Protein AF-A0A971NQH5-F1 (afdb_monomer)

Secondary structure (DSSP, 8-state):
--GGGS-S------HHHHHTSS-EEEEE-SGGGHHHHHHHHHSPSBTTBGGGGGGG-TTEEEEE---

Foldseek 3Di:
DDPVPDDPDDDDDDLVRQLPDQAAEAEDEDPVCVVLVCCLDPNDCDPVNVSVCQVVRPRYDYDYDPD

Structure (mmCIF, N/CA/C/O backbone):
data_AF-A0A971NQH5-F1
#
_entry.id   AF-A0A971NQH5-F1
#
loop_
_atom_site.group_PDB
_atom_site.id
_atom_site.type_symbol
_atom_site.label_atom_id
_atom_site.label_alt_id
_atom_site.label_comp_id
_atom_site.label_asym_id
_atom_site.label_entity_id
_atom_site.label_seq_id
_atom_site.pdbx_PDB_ins_code
_atom_site.Cartn_x
_atom_site.Cartn_y
_atom_site.Cartn_z
_atom_site.occupancy
_atom_site.B_iso_or_equiv
_atom_site.auth_seq_id
_atom_site.auth_comp_id
_atom_site.auth_asym_id
_atom_site.auth_atom_id
_atom_site.pdbx_PDB_model_num
ATOM 1 N N . MET A 1 1 ? -3.551 0.076 24.643 1.00 58.69 1 MET A N 1
ATOM 2 C CA . MET A 1 1 ? -2.702 -0.919 23.953 1.00 58.69 1 MET A CA 1
ATOM 3 C C . MET A 1 1 ? -1.271 -0.443 24.121 1.00 58.69 1 MET A C 1
ATOM 5 O O . MET A 1 1 ? -1.036 0.718 23.808 1.00 58.69 1 MET A O 1
ATOM 9 N N . ASN A 1 2 ? -0.383 -1.246 24.713 1.00 82.06 2 ASN A N 1
ATOM 10 C CA . ASN A 1 2 ? 1.021 -0.862 24.882 1.00 82.06 2 ASN A CA 1
ATOM 11 C C . ASN A 1 2 ? 1.826 -1.330 23.661 1.00 82.06 2 ASN A C 1
ATOM 13 O O . ASN A 1 2 ? 1.601 -2.442 23.185 1.00 82.06 2 ASN A O 1
ATOM 17 N N . LEU A 1 3 ? 2.726 -0.488 23.153 1.00 81.50 3 LEU A N 1
ATOM 18 C CA . LEU A 1 3 ? 3.551 -0.803 21.981 1.00 81.50 3 LEU A CA 1
ATOM 19 C C . LEU A 1 3 ? 4.543 -1.936 22.281 1.00 81.50 3 LEU A C 1
ATOM 21 O O . LEU A 1 3 ? 4.816 -2.743 21.399 1.00 81.50 3 LEU A O 1
ATOM 25 N N . ASP A 1 4 ? 4.974 -2.070 23.538 1.00 89.81 4 ASP A N 1
ATOM 26 C CA . ASP A 1 4 ? 5.973 -3.062 23.970 1.00 89.81 4 ASP A CA 1
ATOM 27 C C . ASP A 1 4 ? 5.502 -4.525 23.870 1.00 89.81 4 ASP A C 1
ATOM 29 O O . ASP A 1 4 ? 6.287 -5.449 24.053 1.00 89.81 4 ASP A O 1
ATOM 33 N N . GLN A 1 5 ? 4.211 -4.757 23.618 1.00 92.44 5 GLN A N 1
ATOM 34 C CA . GLN A 1 5 ? 3.646 -6.103 23.464 1.00 92.44 5 GLN A CA 1
ATOM 35 C C . GLN A 1 5 ? 3.622 -6.582 22.007 1.00 92.44 5 GLN A C 1
ATOM 37 O O . GLN A 1 5 ? 3.295 -7.741 21.751 1.00 92.44 5 GLN A O 1
ATOM 42 N N . ALA A 1 6 ? 3.912 -5.703 21.047 1.00 91.44 6 ALA A N 1
ATOM 43 C CA . ALA A 1 6 ? 3.951 -6.076 19.642 1.00 91.44 6 ALA A CA 1
ATOM 44 C C . ALA A 1 6 ? 5.286 -6.768 19.298 1.00 91.44 6 ALA A C 1
ATOM 46 O O . ALA A 1 6 ? 6.330 -6.362 19.809 1.00 91.44 6 ALA A O 1
ATOM 47 N N . PRO A 1 7 ? 5.289 -7.782 18.411 1.00 92.75 7 PRO A N 1
ATOM 48 C CA . PRO A 1 7 ? 6.525 -8.314 17.843 1.00 92.75 7 PRO A CA 1
ATOM 49 C C . PRO A 1 7 ? 7.332 -7.218 17.135 1.00 92.75 7 PRO A C 1
ATOM 51 O O . PRO A 1 7 ? 6.757 -6.383 16.436 1.00 92.75 7 PRO A O 1
ATOM 54 N N . VAL A 1 8 ? 8.658 -7.244 17.295 1.00 94.06 8 VAL A N 1
ATOM 55 C CA . VAL A 1 8 ? 9.564 -6.266 16.661 1.00 94.06 8 VAL A CA 1
ATOM 56 C C . VAL A 1 8 ? 9.840 -6.574 15.189 1.00 94.06 8 VAL A C 1
ATOM 58 O O . VAL A 1 8 ? 10.144 -5.663 14.424 1.00 94.06 8 VAL A O 1
ATOM 61 N N . ASP A 1 9 ? 9.665 -7.833 14.785 1.00 95.50 9 ASP A N 1
ATOM 62 C CA . ASP A 1 9 ? 9.938 -8.310 13.433 1.00 95.50 9 ASP A CA 1
ATOM 63 C C . ASP A 1 9 ? 8.675 -8.841 12.752 1.00 95.50 9 ASP A C 1
ATOM 65 O O . ASP A 1 9 ? 7.789 -9.427 13.382 1.00 95.50 9 ASP A O 1
ATOM 69 N N . ALA A 1 10 ? 8.621 -8.675 11.431 1.00 95.25 10 ALA A N 1
ATOM 70 C CA . ALA A 1 10 ? 7.576 -9.231 10.585 1.00 95.25 10 ALA A CA 1
ATOM 71 C C . ALA A 1 10 ? 8.134 -9.634 9.216 1.00 95.25 10 ALA A C 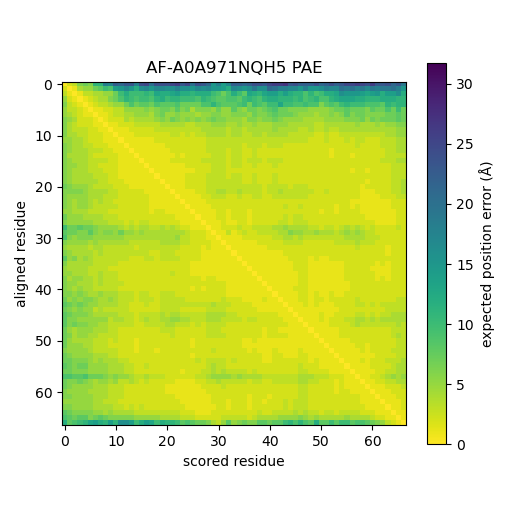1
ATOM 73 O O . ALA A 1 10 ? 8.937 -8.922 8.613 1.00 95.25 10 ALA A O 1
ATOM 74 N N . THR A 1 11 ? 7.653 -10.754 8.681 1.00 96.81 11 THR A N 1
ATOM 75 C CA . THR A 1 11 ? 7.857 -11.113 7.273 1.00 96.81 11 THR A CA 1
ATOM 76 C C . THR A 1 11 ? 6.732 -10.509 6.438 1.00 96.81 11 THR A C 1
ATOM 78 O O . THR A 1 11 ? 5.557 -10.691 6.752 1.00 96.81 11 THR A O 1
ATOM 81 N N . THR A 1 12 ? 7.077 -9.786 5.372 1.00 96.06 12 THR A N 1
ATOM 82 C CA . THR A 1 12 ? 6.112 -9.091 4.508 1.00 96.06 12 THR A CA 1
ATOM 83 C C . THR A 1 12 ? 6.413 -9.338 3.033 1.00 96.06 12 THR A C 1
ATOM 85 O O . THR A 1 12 ? 7.517 -9.744 2.667 1.00 96.06 12 THR A O 1
ATOM 88 N N . LEU A 1 13 ? 5.419 -9.102 2.174 1.00 97.62 13 LEU A N 1
ATOM 89 C CA . LEU A 1 13 ? 5.636 -9.065 0.731 1.00 97.62 13 LEU A CA 1
ATOM 90 C C . LEU A 1 13 ? 6.296 -7.745 0.334 1.00 97.62 13 LEU A C 1
ATOM 92 O O . LEU A 1 13 ? 5.937 -6.680 0.837 1.00 97.62 13 LEU A O 1
ATOM 96 N N . THR A 1 14 ? 7.205 -7.812 -0.635 1.00 96.06 14 THR A N 1
ATOM 97 C CA . THR A 1 14 ? 7.690 -6.616 -1.326 1.00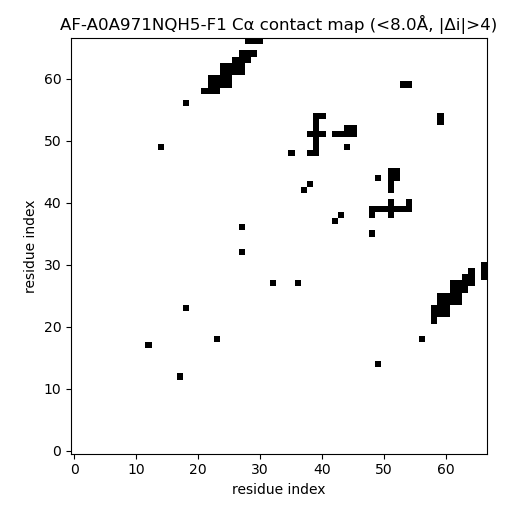 96.06 14 THR A CA 1
ATOM 98 C C . THR A 1 14 ? 6.599 -6.047 -2.235 1.00 96.06 14 THR A C 1
ATOM 100 O O . THR A 1 14 ? 5.662 -6.749 -2.623 1.00 96.06 14 THR A O 1
ATOM 103 N N . ILE A 1 15 ? 6.731 -4.778 -2.628 1.00 94.75 15 ILE A N 1
ATOM 104 C CA . ILE A 1 15 ? 5.776 -4.128 -3.538 1.00 94.75 15 ILE A CA 1
ATOM 105 C C . ILE A 1 15 ? 5.636 -4.882 -4.875 1.00 94.75 15 ILE A C 1
ATOM 107 O O . ILE A 1 15 ? 4.500 -5.174 -5.248 1.00 94.75 15 ILE A O 1
ATOM 111 N N . PRO A 1 16 ? 6.715 -5.297 -5.574 1.00 94.06 16 PRO A N 1
ATOM 112 C CA . PRO A 1 16 ? 6.567 -6.085 -6.799 1.00 94.06 16 PRO A CA 1
ATOM 113 C C . PRO A 1 16 ? 5.841 -7.419 -6.578 1.00 94.06 16 PRO A C 1
ATOM 115 O O . PRO A 1 16 ? 5.012 -7.806 -7.398 1.00 94.06 16 PRO A O 1
ATOM 118 N N . ALA A 1 17 ? 6.103 -8.102 -5.457 1.00 96.94 17 ALA A N 1
ATOM 119 C CA . ALA A 1 17 ? 5.429 -9.358 -5.131 1.00 96.94 17 ALA A CA 1
ATOM 120 C C . ALA A 1 17 ? 3.929 -9.155 -4.853 1.00 96.94 17 ALA A C 1
ATOM 122 O O . ALA A 1 17 ? 3.113 -9.961 -5.291 1.00 96.94 17 ALA A O 1
ATOM 123 N N . LEU A 1 18 ? 3.555 -8.063 -4.176 1.00 96.19 18 LEU A N 1
ATOM 124 C CA . LEU A 1 18 ? 2.157 -7.686 -3.953 1.00 96.19 18 LEU A CA 1
ATOM 125 C C . LEU A 1 18 ? 1.434 -7.380 -5.276 1.00 96.19 18 LEU A C 1
ATOM 127 O O . LEU A 1 18 ? 0.311 -7.837 -5.485 1.00 96.19 18 LEU A O 1
ATOM 131 N N . LEU A 1 19 ? 2.081 -6.627 -6.173 1.00 94.75 19 LEU A N 1
ATOM 132 C CA . LEU A 1 19 ? 1.503 -6.203 -7.454 1.00 94.75 19 LEU A CA 1
ATOM 133 C C . LEU A 1 19 ? 1.327 -7.349 -8.464 1.00 94.75 19 LEU A C 1
ATOM 135 O O . LEU A 1 19 ? 0.502 -7.237 -9.369 1.00 94.75 19 LEU A O 1
ATOM 139 N N . ALA A 1 20 ? 2.044 -8.462 -8.285 1.00 96.44 20 ALA A N 1
ATOM 140 C CA . ALA A 1 20 ? 1.934 -9.657 -9.123 1.00 96.44 20 ALA A CA 1
ATOM 141 C C . ALA A 1 20 ? 0.625 -10.450 -8.922 1.00 96.44 20 ALA A C 1
ATOM 143 O O . ALA A 1 20 ? 0.351 -11.392 -9.669 1.00 96.44 20 ALA A O 1
ATOM 144 N N . ALA A 1 21 ? -0.190 -10.107 -7.919 1.00 97.25 21 ALA A N 1
ATOM 145 C CA . ALA A 1 21 ? -1.479 -10.750 -7.698 1.00 97.25 21 ALA A CA 1
ATOM 146 C C . ALA A 1 21 ? -2.431 -10.540 -8.890 1.00 97.25 21 ALA A C 1
ATOM 148 O O . ALA A 1 21 ? -2.416 -9.506 -9.546 1.00 97.25 21 ALA A O 1
ATOM 149 N N . ARG A 1 22 ? -3.341 -11.486 -9.156 1.00 97.81 22 ARG A N 1
ATOM 150 C CA . ARG A 1 22 ? -4.348 -11.320 -10.226 1.00 97.81 22 ARG A CA 1
ATOM 151 C C . ARG A 1 22 ? -5.292 -10.139 -9.969 1.00 97.81 22 ARG A C 1
ATOM 153 O O . ARG A 1 22 ? -5.741 -9.492 -10.911 1.00 97.81 22 ARG A O 1
ATOM 160 N N . SER A 1 23 ? -5.619 -9.881 -8.707 1.00 97.50 23 SER A N 1
ATOM 161 C CA . SER A 1 23 ? -6.496 -8.789 -8.283 1.00 97.50 23 SER A CA 1
ATOM 162 C C . SER A 1 23 ? -6.107 -8.343 -6.881 1.00 97.50 23 SER A C 1
ATOM 164 O O . SER A 1 23 ? -5.785 -9.179 -6.036 1.00 97.50 23 SER A O 1
ATOM 166 N N . ILE A 1 24 ? -6.151 -7.036 -6.635 1.00 97.81 24 ILE A N 1
ATOM 167 C CA . ILE A 1 24 ? -5.776 -6.420 -5.362 1.00 97.81 24 ILE A CA 1
ATOM 168 C C . ILE A 1 24 ? -6.961 -5.596 -4.876 1.00 97.81 24 ILE A C 1
ATOM 170 O O . ILE A 1 24 ? -7.444 -4.713 -5.579 1.00 97.81 24 ILE A O 1
ATOM 174 N N . LEU A 1 25 ? -7.422 -5.880 -3.662 1.00 97.62 25 LEU A N 1
ATOM 175 C CA . LEU A 1 25 ? -8.509 -5.149 -3.025 1.00 97.62 25 LEU A CA 1
ATOM 176 C C . LEU A 1 25 ? -7.964 -4.392 -1.818 1.00 97.62 25 LEU A C 1
ATOM 178 O O . LEU A 1 25 ? -7.479 -4.999 -0.864 1.00 97.62 25 LEU A O 1
ATOM 182 N N . VAL A 1 26 ? -8.041 -3.066 -1.861 1.00 97.06 26 VAL A N 1
ATOM 183 C CA . VAL A 1 26 ? -7.479 -2.185 -0.835 1.00 97.06 26 VAL A CA 1
ATOM 184 C C . VAL A 1 26 ? -8.627 -1.529 -0.082 1.00 97.06 26 VAL A C 1
ATOM 186 O O . VAL A 1 26 ? -9.309 -0.662 -0.616 1.00 97.06 26 VAL A O 1
ATOM 189 N N . MET A 1 27 ? -8.860 -1.958 1.1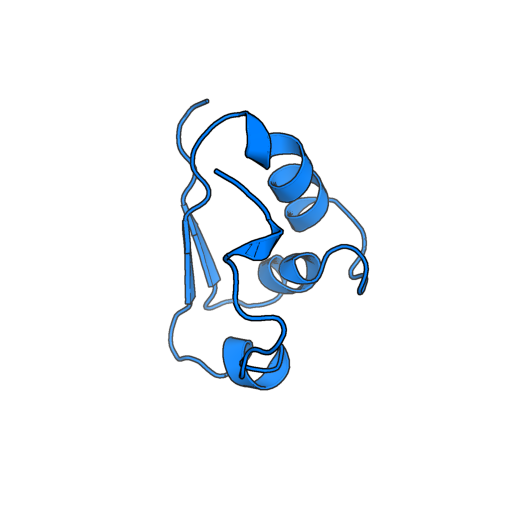58 1.00 97.12 27 MET A N 1
ATOM 190 C CA . MET A 1 27 ? -9.943 -1.441 2.000 1.00 97.12 27 MET A CA 1
ATOM 191 C C . MET A 1 27 ? -9.402 -0.424 3.000 1.00 97.12 27 MET A C 1
ATOM 193 O O . MET A 1 27 ? -8.554 -0.750 3.839 1.00 97.12 27 MET A O 1
ATOM 197 N N . VAL A 1 28 ? -9.901 0.809 2.941 1.00 96.44 28 VAL A N 1
ATOM 198 C CA . VAL A 1 28 ? -9.359 1.910 3.747 1.00 96.44 28 VAL A CA 1
ATOM 199 C C . VAL A 1 28 ? -10.478 2.665 4.467 1.00 96.44 28 VAL A C 1
ATOM 201 O O . VAL A 1 28 ? -10.832 3.759 4.050 1.00 96.44 28 VAL A O 1
ATOM 204 N N . PRO A 1 29 ? -11.030 2.103 5.560 1.00 95.25 29 PRO A N 1
ATOM 205 C CA . PRO A 1 29 ? -12.140 2.728 6.263 1.00 95.25 29 PRO A CA 1
ATOM 206 C C . PRO A 1 29 ? -11.684 3.815 7.245 1.00 95.25 29 PRO A C 1
ATOM 208 O O . PRO A 1 29 ? -10.647 3.682 7.924 1.00 95.25 29 PRO A O 1
ATOM 211 N N . LYS A 1 30 ? -12.583 4.777 7.439 1.00 95.69 30 LYS A N 1
ATOM 212 C CA . LYS A 1 30 ? -12.584 5.887 8.389 1.00 95.69 30 LYS A CA 1
ATOM 213 C C . LYS A 1 30 ? -11.644 7.038 8.030 1.00 95.69 30 LYS A C 1
ATOM 215 O O . LYS A 1 30 ? -10.455 6.844 7.756 1.00 95.69 30 LYS A O 1
ATOM 220 N N . THR A 1 31 ? -12.141 8.241 8.304 1.00 96.81 31 THR A N 1
ATOM 221 C CA . THR A 1 31 ? -11.484 9.559 8.215 1.00 96.81 31 THR A CA 1
ATOM 222 C C . THR A 1 31 ? -10.006 9.607 8.614 1.00 96.81 31 THR A C 1
ATOM 224 O O . THR A 1 31 ? -9.209 10.277 7.959 1.00 96.81 31 THR A O 1
ATOM 227 N N . ARG A 1 32 ? -9.575 8.872 9.655 1.00 96.38 32 ARG A N 1
ATOM 228 C CA . ARG A 1 32 ? -8.166 8.868 10.115 1.00 96.38 32 ARG A CA 1
ATOM 229 C C . ARG A 1 32 ? -7.161 8.462 9.031 1.00 96.38 32 ARG A C 1
ATOM 231 O O . ARG A 1 32 ? -5.974 8.745 9.162 1.00 96.38 32 ARG A O 1
ATOM 238 N N . LYS A 1 33 ? -7.618 7.763 7.988 1.00 95.69 33 LYS A N 1
ATOM 239 C CA . LYS A 1 33 ? -6.794 7.323 6.859 1.00 95.69 33 LYS A CA 1
ATOM 240 C C . LYS A 1 33 ? -6.924 8.220 5.621 1.00 95.69 33 LYS A C 1
ATOM 242 O O . LYS A 1 33 ? -6.163 8.022 4.678 1.00 95.69 33 LYS A O 1
ATOM 247 N N . ALA A 1 34 ? -7.798 9.231 5.631 1.00 96.94 34 ALA A N 1
ATOM 248 C CA . ALA A 1 34 ? -8.087 10.084 4.474 1.00 96.94 34 ALA A CA 1
ATOM 249 C C . ALA A 1 34 ? -6.833 10.758 3.893 1.00 96.94 34 ALA A C 1
ATOM 251 O O . ALA A 1 34 ? -6.643 10.776 2.682 1.00 96.94 34 ALA A O 1
ATOM 252 N N . LYS A 1 35 ? -5.908 11.229 4.743 1.00 96.88 35 LYS A N 1
ATOM 253 C CA . LYS A 1 35 ? -4.631 11.802 4.279 1.00 96.88 35 LYS A CA 1
ATOM 254 C C . LYS A 1 35 ? -3.763 10.780 3.536 1.00 96.88 35 LYS A C 1
ATOM 256 O O . LYS A 1 35 ? -3.137 11.119 2.537 1.00 96.88 35 LYS A O 1
ATOM 261 N N . ALA A 1 36 ? -3.725 9.534 4.008 1.00 96.62 36 ALA A N 1
ATOM 262 C CA . ALA A 1 36 ? -2.980 8.472 3.339 1.00 96.62 36 ALA A CA 1
ATOM 263 C C . ALA A 1 36 ? -3.616 8.115 1.988 1.00 96.62 36 ALA A C 1
ATOM 265 O O . ALA A 1 36 ? -2.887 7.929 1.020 1.00 96.62 36 ALA A O 1
ATOM 266 N N . VAL A 1 37 ? -4.952 8.090 1.910 1.00 97.31 37 VAL A N 1
ATOM 267 C CA . VAL A 1 37 ? -5.700 7.901 0.655 1.00 97.31 37 VAL A CA 1
ATOM 268 C C . VAL A 1 37 ? -5.411 9.030 -0.333 1.00 97.31 37 VAL A C 1
ATOM 270 O O . VAL A 1 37 ? -5.058 8.766 -1.477 1.00 97.31 37 VAL A O 1
ATOM 273 N N . TYR A 1 38 ? -5.487 10.284 0.113 1.00 97.25 38 TYR A N 1
ATOM 274 C CA . TYR A 1 38 ? -5.185 11.441 -0.728 1.00 97.25 38 TYR A CA 1
ATOM 275 C C . TYR A 1 38 ? -3.763 11.369 -1.298 1.00 97.25 38 TYR A C 1
ATOM 277 O O . TYR A 1 38 ? -3.567 11.499 -2.503 1.00 97.25 38 TYR A O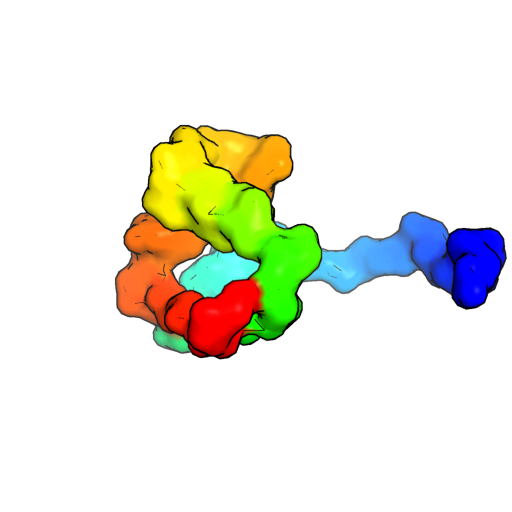 1
ATOM 285 N N . ASN A 1 39 ? -2.770 11.093 -0.448 1.00 97.81 39 ASN A N 1
ATOM 286 C CA . ASN A 1 39 ? -1.380 10.959 -0.882 1.00 97.81 39 ASN A CA 1
ATOM 287 C C . ASN A 1 39 ? -1.174 9.769 -1.829 1.00 97.81 39 ASN A C 1
ATOM 289 O O . ASN A 1 39 ? -0.384 9.867 -2.760 1.00 97.81 39 ASN A O 1
ATOM 293 N N . ASN A 1 40 ? -1.883 8.661 -1.605 1.00 97.25 40 ASN A N 1
ATOM 294 C CA . ASN A 1 40 ? -1.861 7.496 -2.485 1.00 97.25 40 ASN A CA 1
ATOM 295 C C . ASN A 1 40 ? -2.399 7.818 -3.887 1.00 97.25 40 ASN A C 1
ATOM 297 O O . ASN A 1 40 ? -1.813 7.353 -4.857 1.00 97.25 40 ASN A O 1
ATOM 301 N N . LEU A 1 41 ? -3.493 8.578 -3.987 1.00 96.38 41 LEU A N 1
ATOM 302 C CA . LEU A 1 41 ? -4.170 8.861 -5.256 1.00 96.38 41 LEU A CA 1
ATOM 303 C C . LEU A 1 41 ? -3.556 10.029 -6.035 1.00 96.38 41 LEU A C 1
ATOM 305 O O . LEU A 1 41 ? -3.547 10.002 -7.262 1.00 96.38 41 LEU A O 1
ATOM 309 N N . TYR A 1 42 ? -3.083 11.059 -5.332 1.00 97.12 42 TYR A N 1
ATOM 310 C CA . TYR A 1 42 ? -2.709 12.342 -5.939 1.00 97.12 42 TYR A CA 1
ATOM 311 C C . TYR A 1 42 ? -1.262 12.760 -5.668 1.00 97.12 42 TYR A C 1
ATOM 313 O O . TYR A 1 42 ? -0.786 13.737 -6.245 1.00 97.12 42 TYR A O 1
ATOM 321 N N . GLY A 1 43 ? -0.563 12.066 -4.768 1.00 96.19 43 GLY A N 1
ATOM 322 C CA . GLY A 1 43 ? 0.848 12.316 -4.492 1.00 96.19 43 GLY A CA 1
ATOM 323 C C . GLY A 1 43 ? 1.775 11.697 -5.547 1.00 96.19 43 GLY A C 1
ATOM 324 O O . GLY A 1 43 ? 1.340 10.881 -6.361 1.00 96.19 43 GLY A O 1
ATOM 325 N N . PRO A 1 44 ? 3.071 12.057 -5.538 1.00 97.12 44 PRO A N 1
ATOM 326 C CA . PRO A 1 44 ? 4.064 11.388 -6.372 1.00 97.12 44 PRO A CA 1
ATOM 327 C C . PRO A 1 44 ? 4.258 9.930 -5.929 1.00 97.12 44 PRO A C 1
ATOM 329 O O . PRO A 1 44 ? 4.078 9.605 -4.752 1.00 97.12 44 PRO A O 1
ATOM 332 N N . ILE A 1 45 ? 4.704 9.070 -6.850 1.00 96.44 45 ILE A N 1
ATOM 333 C CA . ILE A 1 45 ? 5.190 7.735 -6.481 1.00 96.44 45 ILE A CA 1
ATOM 334 C C . ILE A 1 45 ? 6.439 7.911 -5.613 1.00 96.44 45 ILE A C 1
ATOM 336 O O . ILE A 1 45 ? 7.436 8.470 -6.072 1.00 96.44 45 ILE A O 1
ATOM 340 N N . ALA A 1 46 ? 6.376 7.468 -4.361 1.00 95.62 46 ALA A N 1
ATOM 341 C CA . ALA A 1 46 ? 7.460 7.640 -3.402 1.00 95.62 46 ALA A CA 1
ATOM 342 C C . ALA A 1 46 ? 7.434 6.576 -2.299 1.00 95.62 46 ALA A C 1
ATOM 344 O O . ALA A 1 46 ? 6.368 6.182 -1.827 1.00 95.62 46 ALA A O 1
ATOM 345 N N . ASP A 1 47 ? 8.613 6.208 -1.796 1.00 93.94 47 ASP A N 1
ATOM 346 C CA . ASP A 1 47 ? 8.769 5.229 -0.708 1.00 93.94 47 ASP A CA 1
ATOM 347 C C . ASP A 1 47 ? 8.149 5.702 0.617 1.00 93.94 47 ASP A C 1
ATOM 349 O O . ASP A 1 47 ? 7.763 4.897 1.462 1.00 93.94 47 ASP A O 1
ATOM 353 N N . THR A 1 48 ? 7.980 7.017 0.788 1.00 96.06 48 THR A N 1
ATOM 354 C CA . THR A 1 48 ? 7.265 7.612 1.930 1.00 96.06 48 THR A CA 1
ATOM 355 C C . THR A 1 48 ? 5.760 7.333 1.901 1.00 96.06 48 THR A C 1
ATOM 357 O O . THR A 1 48 ? 5.091 7.433 2.930 1.00 96.06 48 THR A O 1
ATOM 360 N N . CYS A 1 49 ? 5.214 6.955 0.743 1.00 96.31 49 CYS A N 1
ATOM 361 C CA . CY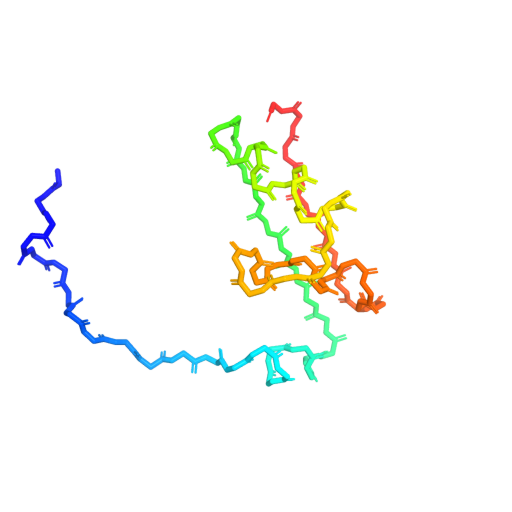S A 1 49 ? 3.853 6.465 0.579 1.00 96.31 49 CYS A CA 1
ATOM 362 C C . CYS A 1 49 ? 3.874 5.205 -0.302 1.00 96.31 49 CYS A C 1
ATOM 364 O O . CYS A 1 49 ? 3.578 5.296 -1.490 1.00 96.31 49 CYS A O 1
ATOM 366 N N . PRO A 1 50 ? 4.157 4.008 0.244 1.00 94.69 50 PRO A N 1
ATOM 367 C CA . PRO A 1 50 ? 4.290 2.782 -0.557 1.00 94.69 50 PRO A CA 1
ATOM 368 C C . PRO A 1 50 ? 3.054 2.457 -1.409 1.00 94.69 50 PRO A C 1
ATOM 370 O O . PRO A 1 50 ? 3.150 1.866 -2.479 1.00 94.69 50 PRO A O 1
ATOM 373 N N . ALA A 1 51 ? 1.876 2.886 -0.950 1.00 96.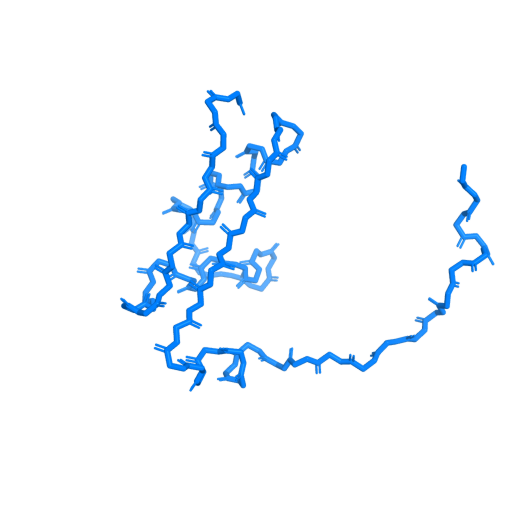31 51 ALA A N 1
ATOM 374 C CA . ALA A 1 51 ? 0.622 2.743 -1.673 1.00 96.31 51 ALA A CA 1
ATOM 375 C C . ALA A 1 51 ? 0.571 3.580 -2.965 1.00 96.31 51 ALA A C 1
ATOM 377 O O . ALA A 1 51 ? -0.181 3.224 -3.859 1.00 96.31 51 ALA A O 1
ATOM 378 N N . SER A 1 52 ? 1.342 4.662 -3.107 1.00 97.12 52 SER A N 1
ATOM 379 C CA . SER A 1 52 ? 1.314 5.591 -4.259 1.00 97.12 52 SER A CA 1
ATOM 380 C C . SER A 1 52 ? 1.540 4.939 -5.633 1.00 97.12 52 SER A C 1
ATOM 382 O O . SER A 1 52 ? 1.193 5.521 -6.656 1.00 97.12 52 SER A O 1
ATOM 384 N N . VAL A 1 53 ? 2.059 3.708 -5.683 1.00 96.69 53 VAL A N 1
ATOM 385 C CA . VAL A 1 53 ? 2.162 2.925 -6.924 1.00 96.69 53 VAL A CA 1
ATOM 386 C C . VAL A 1 53 ? 0.827 2.306 -7.366 1.00 96.69 53 VAL A C 1
ATOM 388 O O . VAL A 1 53 ? 0.626 2.076 -8.554 1.00 96.69 53 VAL A O 1
ATOM 391 N N . LEU A 1 54 ? -0.109 2.059 -6.441 1.00 96.06 54 LEU A N 1
ATOM 392 C CA . LEU A 1 54 ? -1.366 1.343 -6.700 1.00 96.06 54 LEU A CA 1
ATOM 393 C C . LEU A 1 54 ? -2.239 1.952 -7.809 1.00 96.06 54 LEU A C 1
ATOM 395 O O . LEU A 1 54 ? -2.798 1.165 -8.567 1.00 96.06 54 LEU A O 1
ATOM 399 N N . PRO A 1 55 ? -2.349 3.287 -7.982 1.00 95.25 55 PRO A N 1
ATOM 400 C CA . PRO A 1 55 ? -3.095 3.860 -9.106 1.00 95.25 55 PRO A CA 1
ATOM 401 C C . PRO A 1 55 ? -2.568 3.449 -10.491 1.00 95.25 55 PRO A C 1
ATOM 403 O O . PRO A 1 55 ? -3.299 3.543 -11.471 1.00 95.25 55 PRO A O 1
ATOM 406 N N . HIS A 1 56 ? -1.319 2.976 -10.583 1.00 93.75 56 HIS A N 1
ATOM 407 C CA . HIS A 1 56 ? -0.700 2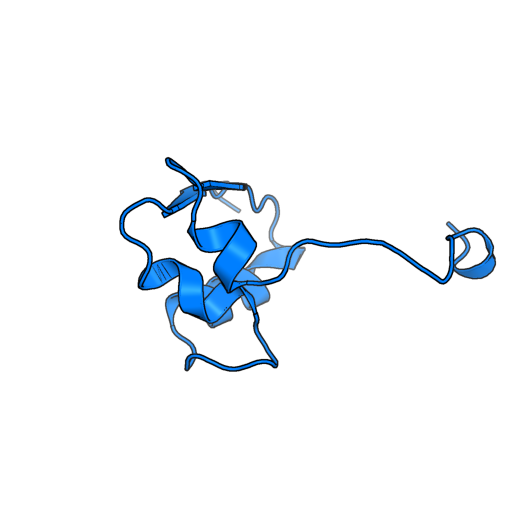.489 -11.821 1.00 93.75 56 HIS A CA 1
ATOM 408 C C . HIS A 1 56 ? -0.925 0.983 -12.045 1.00 93.75 56 HIS A C 1
ATOM 410 O O . HIS A 1 56 ? -0.592 0.458 -13.107 1.00 93.75 56 HIS A O 1
ATOM 416 N N . ALA A 1 57 ? -1.491 0.277 -11.063 1.00 95.19 57 ALA A N 1
ATOM 417 C CA . ALA A 1 57 ? -1.798 -1.142 -11.140 1.00 95.19 57 ALA A CA 1
ATOM 418 C C . ALA A 1 57 ? -3.257 -1.337 -11.585 1.00 95.19 57 ALA A C 1
ATOM 420 O O . ALA A 1 57 ? -4.198 -1.100 -10.831 1.00 95.19 57 ALA A O 1
ATOM 421 N N . THR A 1 58 ? -3.458 -1.790 -12.824 1.00 95.19 58 THR A N 1
ATOM 422 C CA . THR A 1 58 ? -4.792 -1.936 -13.448 1.00 95.19 58 THR A CA 1
ATOM 423 C C . THR A 1 58 ? -5.697 -2.964 -12.761 1.00 95.19 58 THR A C 1
ATOM 425 O O . THR A 1 58 ? -6.910 -2.954 -12.948 1.00 95.19 58 THR A O 1
ATOM 428 N N . ASN A 1 59 ? -5.109 -3.846 -11.959 1.00 96.06 59 ASN A N 1
ATOM 429 C CA . ASN A 1 59 ? -5.747 -4.890 -11.163 1.00 96.06 59 ASN A CA 1
ATOM 430 C C . ASN A 1 59 ? -6.018 -4.471 -9.703 1.00 96.06 59 ASN A C 1
ATOM 432 O O . ASN A 1 59 ? -6.440 -5.317 -8.907 1.00 96.06 59 ASN A O 1
ATOM 436 N N . ALA A 1 60 ? -5.743 -3.216 -9.329 1.00 97.19 60 ALA A N 1
ATOM 437 C CA . ALA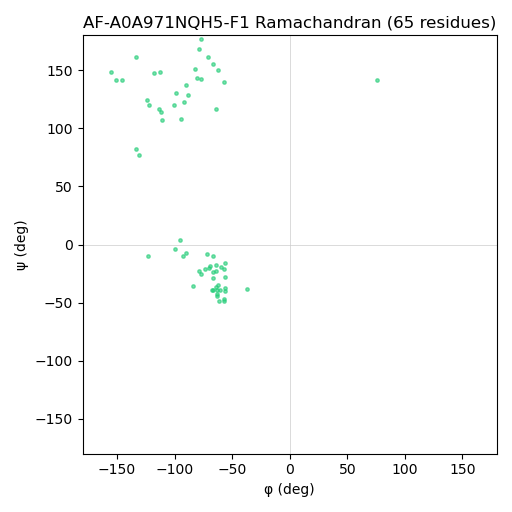 A 1 60 ? -5.962 -2.705 -7.983 1.00 97.19 60 ALA A CA 1
ATOM 438 C C . ALA A 1 60 ? -7.276 -1.923 -7.872 1.00 97.19 60 ALA A C 1
ATOM 440 O O . ALA A 1 60 ? -7.554 -1.001 -8.636 1.00 97.19 60 ALA A O 1
ATOM 441 N N . HIS A 1 61 ? -8.069 -2.269 -6.860 1.00 96.69 61 HIS A N 1
ATOM 442 C CA . HIS A 1 61 ? -9.348 -1.639 -6.566 1.00 96.69 61 HIS A CA 1
ATOM 443 C C . HIS A 1 61 ? -9.337 -1.069 -5.149 1.00 96.69 61 HIS A C 1
ATOM 445 O O . HIS A 1 61 ? -9.165 -1.801 -4.170 1.00 96.69 61 HIS A O 1
ATOM 451 N N . LEU A 1 62 ? -9.533 0.244 -5.044 1.00 96.38 62 LEU A N 1
ATOM 452 C CA . LEU A 1 62 ? -9.623 0.953 -3.774 1.00 96.38 62 LEU A CA 1
ATOM 453 C C . LEU A 1 62 ? -11.087 1.034 -3.325 1.00 96.38 62 LEU A C 1
ATOM 455 O O . LEU A 1 62 ? -11.933 1.561 -4.043 1.00 96.38 62 LEU A O 1
ATOM 459 N N . VAL A 1 63 ? -11.375 0.515 -2.134 1.00 96.88 63 VAL A N 1
ATOM 460 C CA . VAL A 1 63 ? -12.699 0.550 -1.505 1.00 96.88 63 VAL A CA 1
ATOM 461 C C . VAL A 1 63 ? -12.635 1.456 -0.286 1.00 96.88 63 VAL A C 1
ATOM 463 O O . VAL A 1 63 ? -11.950 1.158 0.699 1.00 96.88 63 VAL A O 1
ATOM 466 N N . LEU A 1 64 ? -13.362 2.563 -0.379 1.00 96.56 64 LEU A N 1
ATOM 467 C CA . LEU A 1 64 ? -13.460 3.594 0.646 1.00 96.56 64 LEU A CA 1
ATOM 468 C C . LEU A 1 64 ? -14.878 3.614 1.212 1.00 96.56 64 LEU A C 1
ATOM 470 O O . LEU A 1 64 ? -15.842 3.323 0.499 1.00 96.56 64 LEU A O 1
ATOM 474 N N . ASP A 1 65 ? -15.002 3.955 2.489 1.00 95.88 65 ASP A N 1
ATOM 475 C CA . ASP A 1 65 ? -16.276 4.401 3.036 1.00 95.88 65 ASP A CA 1
ATOM 476 C C . ASP A 1 65 ? -16.552 5.857 2.631 1.00 95.88 65 ASP A C 1
ATOM 478 O O . ASP A 1 65 ? -15.784 6.497 1.913 1.00 95.88 65 ASP A O 1
ATOM 482 N N . ARG A 1 66 ? -17.724 6.361 3.023 1.00 93.94 66 ARG A N 1
ATOM 483 C CA . ARG A 1 66 ? -18.157 7.722 2.687 1.00 93.94 66 ARG A CA 1
ATOM 484 C C . ARG A 1 66 ? -17.415 8.800 3.489 1.00 93.94 66 ARG A C 1
ATOM 486 O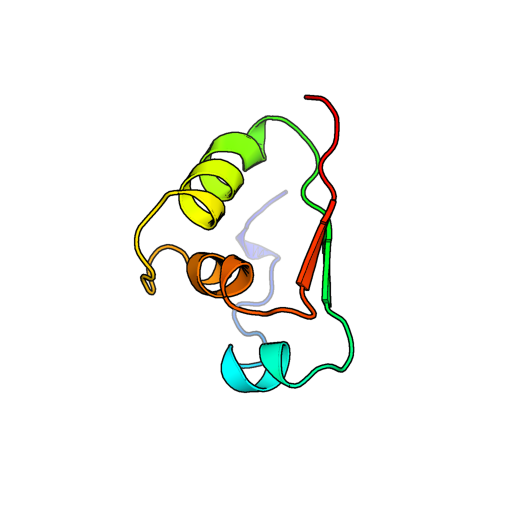 O . ARG A 1 66 ? -17.457 9.961 3.091 1.00 93.94 66 ARG A O 1
ATOM 493 N N . GLU A 1 67 ? -16.835 8.428 4.628 1.00 85.75 67 GLU A N 1
ATOM 494 C CA . GLU A 1 67 ? -16.277 9.341 5.634 1.00 85.75 67 GLU A CA 1
ATOM 495 C C . GLU A 1 67 ? -14.775 9.594 5.467 1.00 85.75 67 GLU A C 1
ATOM 497 O O . GLU A 1 67 ? -13.986 8.625 5.468 1.00 85.75 67 GLU A O 1
#

Nearest PDB structures (foldseek):
  2ri0-assembly2_B  TM=9.435E-01  e=2.208E-02  Streptococcus mutans
  6nbg-assembly1_C  TM=9.485E-01  e=7.391E-02  Klebsiella pneumoniae
  7lqm-assembly2_D  TM=8.624E-01  e=1.106E-01  Pasteurella multocida subsp. multocida str. Pm70
  1cd5-assembly1_A  TM=8.785E-01  e=1.352E-01  Escherichia coli K-12
  1jt9-assembly1_A  TM=8.739E-01  e=2.023E-01  Escherichia coli

pLDDT: mean 94.81, std 5.41, range [58.69, 97.81]

Solvent-accessible surface area (backbone atoms only — not comparable to full-atom values): 4385 Å² total; per-residue (Å²): 136,68,76,88,76,56,78,92,74,82,90,77,78,52,71,72,65,58,66,69,47,88,64,44,80,45,78,56,70,48,56,94,44,47,69,58,50,48,40,25,74,73,42,70,75,40,84,93,42,72,59,17,53,45,82,77,38,92,47,50,44,81,47,66,60,99,85

Mean predicted aligned error: 3.46 Å

Sequence (67 aa):
MNLDQAPVDATTLTIPALLAARSILVMVPKTRKAKAVYNNLYGPIADTCPASVLPHATNAHLVLDRE

Radius of gyration: 13.86 Å; Cα contacts (8 Å, |Δi|>4): 57; chains: 1; bounding box: 28×24×38 Å